Protein AF-A0A6C0IUX0-F1 (afdb_monomer_lite)

Secondary structure (DSSP, 8-state):
---SS-HHHHHHHHHHHHHHHTT--HHHHHHHHHHHHHHHTSHHHHHHHHHH-TT-TT--SSPPPHHHHHHHHHHHHHHHHHHHHHHHHHHHTTSS--SSPPP-

Structure (mmCIF, N/CA/C/O backbone):
data_AF-A0A6C0IUX0-F1
#
_entry.id   AF-A0A6C0IUX0-F1
#
loop_
_atom_site.group_PDB
_atom_site.id
_atom_site.type_symbol
_atom_site.label_atom_id
_atom_site.label_alt_id
_atom_site.label_comp_id
_atom_site.label_asym_id
_atom_site.label_entity_id
_atom_site.label_seq_id
_atom_site.pdbx_PDB_ins_code
_atom_site.Cartn_x
_atom_site.Cartn_y
_atom_site.Cartn_z
_atom_site.occupancy
_atom_site.B_iso_or_equiv
_atom_site.auth_seq_id
_atom_site.auth_comp_id
_atom_site.auth_asym_id
_atom_site.auth_atom_id
_atom_site.pdbx_PDB_model_num
ATOM 1 N N . MET A 1 1 ? 2.575 -8.463 -18.865 1.00 61.53 1 MET A N 1
ATOM 2 C CA . MET A 1 1 ? 1.154 -8.751 -18.578 1.00 61.53 1 MET A CA 1
ATOM 3 C C . MET A 1 1 ? 0.677 -7.660 -17.637 1.00 61.53 1 MET A C 1
ATOM 5 O O . MET A 1 1 ? 1.382 -7.392 -16.679 1.00 61.53 1 MET A O 1
ATOM 9 N N . SER A 1 2 ? -0.411 -6.961 -17.953 1.00 71.94 2 SER A N 1
ATOM 10 C CA . SER A 1 2 ? -0.892 -5.822 -17.155 1.00 71.94 2 SER A CA 1
ATOM 11 C C . SER A 1 2 ? -2.063 -6.287 -16.300 1.00 71.94 2 SER A C 1
ATOM 13 O O . SER A 1 2 ? -3.207 -6.241 -16.745 1.00 71.94 2 SER A O 1
ATOM 15 N N . VAL A 1 3 ? -1.760 -6.827 -15.121 1.00 91.12 3 VAL A N 1
ATOM 16 C CA . VAL A 1 3 ? -2.773 -7.316 -14.177 1.00 91.12 3 VAL A CA 1
ATOM 17 C C . VAL A 1 3 ? -3.072 -6.215 -13.169 1.00 91.12 3 VAL A C 1
ATOM 19 O O . VAL A 1 3 ? -2.190 -5.439 -12.819 1.00 91.12 3 VAL A O 1
ATOM 22 N N . PHE A 1 4 ? -4.325 -6.127 -12.734 1.00 94.38 4 PHE A N 1
ATOM 23 C CA . PHE A 1 4 ? -4.725 -5.186 -11.692 1.00 94.38 4 PHE A CA 1
ATOM 24 C C . PHE A 1 4 ? -4.158 -5.579 -10.319 1.00 94.38 4 PHE A C 1
ATOM 26 O O . PHE A 1 4 ? -3.711 -4.708 -9.592 1.00 94.38 4 PHE A O 1
ATOM 33 N N . LEU A 1 5 ? -4.136 -6.877 -9.992 1.00 96.06 5 LEU A N 1
ATOM 34 C CA . LEU A 1 5 ? -3.588 -7.407 -8.741 1.00 96.06 5 LEU A CA 1
ATOM 35 C C . LEU A 1 5 ? -2.567 -8.503 -9.017 1.00 96.06 5 LEU A C 1
ATOM 37 O O . LEU A 1 5 ? -2.816 -9.390 -9.839 1.00 96.06 5 LEU A O 1
ATOM 41 N N . ASP A 1 6 ? -1.470 -8.483 -8.275 1.00 93.94 6 ASP A N 1
ATOM 42 C CA . ASP A 1 6 ? -0.466 -9.540 -8.280 1.00 93.94 6 ASP A CA 1
ATOM 43 C C . ASP A 1 6 ? 0.109 -9.792 -6.871 1.00 93.94 6 ASP A C 1
ATOM 45 O O . ASP A 1 6 ? -0.472 -9.408 -5.853 1.00 93.94 6 ASP A O 1
ATOM 49 N N . GLN A 1 7 ? 1.237 -10.501 -6.794 1.00 94.31 7 GLN A N 1
ATOM 50 C CA . GLN A 1 7 ? 1.908 -10.796 -5.527 1.00 94.31 7 GLN A CA 1
ATOM 51 C C . GLN A 1 7 ? 2.389 -9.536 -4.7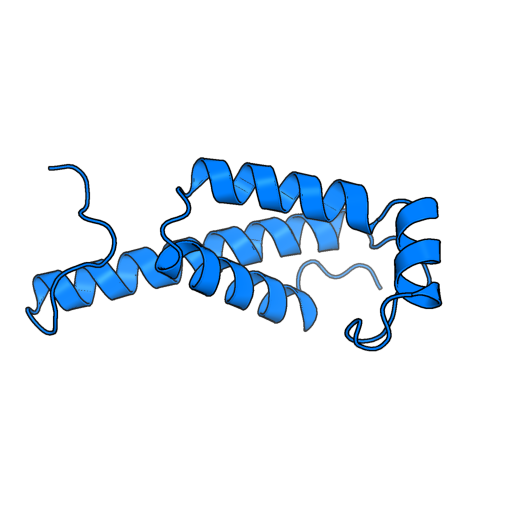83 1.00 94.31 7 GLN A C 1
ATOM 53 O O . GLN A 1 7 ? 2.453 -9.551 -3.553 1.00 94.31 7 GLN A O 1
ATOM 58 N N . TYR A 1 8 ? 2.712 -8.452 -5.495 1.00 94.12 8 TYR A N 1
ATOM 59 C CA . TYR A 1 8 ? 3.142 -7.190 -4.897 1.00 94.12 8 TYR A CA 1
ATOM 60 C C . TYR A 1 8 ? 1.955 -6.391 -4.382 1.00 94.12 8 TYR A C 1
ATOM 62 O O . TYR A 1 8 ? 2.063 -5.774 -3.326 1.00 94.12 8 TYR A O 1
ATOM 70 N N . SER A 1 9 ? 0.777 -6.528 -4.986 1.00 96.75 9 SER A N 1
ATOM 71 C CA . SER A 1 9 ? -0.451 -5.974 -4.409 1.00 96.75 9 SER A CA 1
ATOM 72 C C . SER A 1 9 ? -0.718 -6.503 -2.987 1.00 96.75 9 SER A C 1
ATOM 74 O O . SER A 1 9 ? -1.170 -5.757 -2.118 1.00 96.75 9 SER A O 1
ATOM 76 N N . TYR A 1 10 ? -0.343 -7.753 -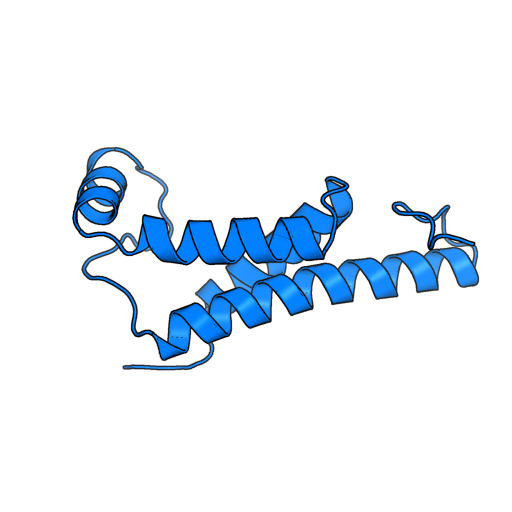2.680 1.00 97.56 10 TYR A N 1
ATOM 77 C CA . TYR A 1 10 ? -0.387 -8.279 -1.305 1.00 97.56 10 TYR A CA 1
ATOM 78 C C . TYR A 1 10 ? 0.671 -7.648 -0.378 1.00 97.56 10 TYR A C 1
ATOM 80 O O . TYR A 1 10 ? 0.417 -7.428 0.812 1.00 97.56 10 TYR A O 1
ATOM 88 N N . LEU A 1 11 ? 1.847 -7.302 -0.913 1.00 96.50 11 LEU A N 1
ATOM 89 C CA . LEU A 1 11 ? 2.848 -6.519 -0.186 1.00 96.50 11 LEU A CA 1
ATOM 90 C C . LEU A 1 11 ? 2.305 -5.118 0.137 1.00 96.50 11 LEU A C 1
ATOM 92 O O . LEU A 1 11 ? 2.406 -4.691 1.283 1.00 96.50 11 LEU A O 1
ATOM 96 N N . HIS A 1 12 ? 1.655 -4.450 -0.817 1.00 97.62 12 HIS A N 1
ATOM 97 C CA . HIS A 1 12 ? 1.014 -3.149 -0.606 1.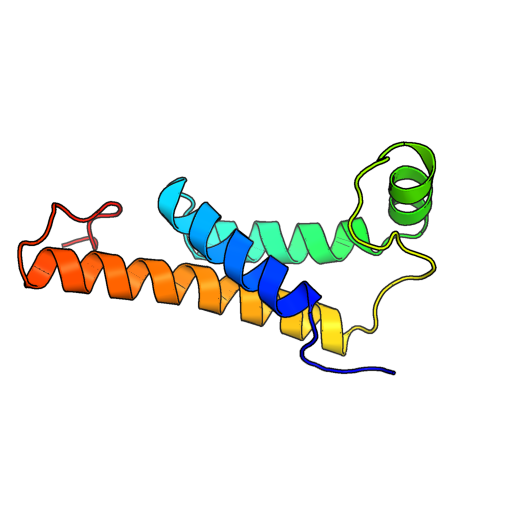00 97.62 12 HIS A CA 1
ATOM 98 C C . HIS A 1 12 ? -0.130 -3.207 0.405 1.00 97.62 12 HIS A C 1
ATOM 100 O O . HIS A 1 12 ? -0.234 -2.350 1.279 1.00 97.62 12 HIS A O 1
ATOM 106 N N . PHE A 1 13 ? -0.951 -4.254 0.357 1.00 98.69 13 PHE A N 1
ATOM 107 C CA . PHE A 1 13 ? -1.931 -4.513 1.409 1.00 98.69 13 PHE A CA 1
ATOM 108 C C . PHE A 1 13 ? -1.262 -4.600 2.788 1.00 98.69 13 PHE A C 1
ATOM 110 O O . PHE A 1 13 ? -1.688 -3.949 3.742 1.00 98.69 13 PHE A O 1
ATOM 117 N N . SER A 1 14 ? -0.162 -5.347 2.888 1.00 98.50 14 SER A N 1
ATOM 118 C CA . SER A 1 14 ? 0.576 -5.504 4.144 1.00 98.50 14 SER A CA 1
ATOM 119 C C . SER A 1 14 ? 1.173 -4.181 4.638 1.00 98.50 14 SER A C 1
ATOM 121 O O . SER A 1 14 ? 1.129 -3.906 5.837 1.00 98.50 14 SER A O 1
ATOM 123 N N . THR A 1 15 ? 1.685 -3.324 3.747 1.00 98.12 15 THR A N 1
ATOM 124 C CA . THR A 1 15 ? 2.183 -1.997 4.149 1.00 98.12 15 THR A CA 1
ATOM 125 C C . THR A 1 15 ? 1.060 -1.079 4.619 1.00 98.12 15 THR A C 1
ATOM 127 O O . THR A 1 15 ? 1.272 -0.330 5.568 1.00 98.12 15 THR A O 1
ATOM 130 N N . GLY A 1 16 ? -0.144 -1.193 4.051 1.00 98.62 16 GLY A N 1
ATOM 131 C CA . GLY A 1 16 ? -1.337 -0.505 4.550 1.00 98.62 16 GLY A CA 1
ATOM 132 C C . GLY A 1 16 ? -1.707 -0.904 5.980 1.00 98.62 16 GLY A C 1
ATOM 133 O O . GLY A 1 16 ? -1.983 -0.039 6.811 1.00 98.62 16 GLY A O 1
ATOM 134 N N . VAL A 1 17 ? -1.644 -2.203 6.296 1.00 98.75 17 VAL A N 1
ATOM 135 C CA . VAL A 1 17 ? -1.837 -2.705 7.670 1.00 98.75 17 VAL A CA 1
ATOM 136 C C . VAL A 1 17 ? -0.788 -2.115 8.616 1.00 98.75 17 VAL A C 1
ATOM 138 O O . VAL A 1 17 ? -1.127 -1.641 9.699 1.00 98.75 17 VAL A O 1
ATOM 141 N N . VAL A 1 18 ? 0.486 -2.109 8.213 1.00 98.50 18 VAL A N 1
ATOM 142 C CA . VAL A 1 18 ? 1.570 -1.525 9.021 1.00 98.50 18 VAL A CA 1
ATOM 143 C C . VAL A 1 18 ? 1.359 -0.025 9.229 1.00 98.50 18 VAL A C 1
ATOM 145 O O . VAL A 1 18 ? 1.510 0.451 10.351 1.00 98.50 18 VAL A O 1
ATOM 148 N N . ALA A 1 19 ? 0.971 0.712 8.187 1.00 98.12 19 ALA A N 1
ATOM 149 C CA . ALA A 1 19 ? 0.727 2.149 8.261 1.00 98.12 19 ALA A CA 1
ATOM 150 C C . ALA A 1 19 ? -0.349 2.504 9.297 1.00 98.12 19 ALA A C 1
ATOM 152 O O . ALA A 1 19 ? -0.157 3.449 10.063 1.00 98.12 19 ALA A O 1
ATOM 153 N N . TYR A 1 20 ? -1.426 1.711 9.374 1.00 98.19 20 TYR A N 1
ATOM 154 C CA . TYR A 1 20 ? -2.444 1.848 10.418 1.00 98.19 20 TYR A CA 1
ATOM 155 C C . TYR A 1 20 ? -1.838 1.741 11.822 1.00 98.19 20 TYR A C 1
ATOM 157 O O . TYR A 1 20 ? -1.995 2.649 12.631 1.00 98.19 20 TYR A O 1
ATOM 165 N N . PHE A 1 21 ? -1.090 0.667 12.099 1.00 97.25 21 PHE A N 1
ATOM 166 C CA . PHE A 1 21 ? -0.487 0.431 13.420 1.00 97.25 21 PHE A CA 1
ATOM 167 C C . PHE A 1 21 ? 0.717 1.329 13.737 1.00 97.25 21 PHE A C 1
ATOM 169 O O . PHE A 1 21 ? 1.202 1.352 14.869 1.00 97.25 21 PHE A O 1
ATOM 176 N N . TRP A 1 22 ? 1.219 2.066 12.751 1.00 96.69 22 TRP A N 1
ATOM 177 C CA . TRP A 1 22 ? 2.176 3.156 12.944 1.00 96.69 22 TRP A CA 1
ATOM 178 C C . TRP A 1 22 ? 1.491 4.511 13.173 1.00 96.69 22 TRP A C 1
ATOM 180 O O . TRP A 1 22 ? 2.177 5.527 13.274 1.00 96.69 22 TRP A O 1
ATOM 190 N N . GLY A 1 23 ? 0.158 4.540 13.277 1.00 95.50 23 GLY A N 1
ATOM 191 C CA . GLY A 1 23 ? -0.615 5.746 13.563 1.00 95.50 23 GLY A CA 1
ATOM 192 C C . GLY A 1 23 ? -0.688 6.729 12.394 1.00 95.50 23 GLY A C 1
ATOM 193 O O . GLY A 1 23 ? -0.939 7.915 12.608 1.00 95.50 23 GLY A O 1
ATOM 194 N N . ILE A 1 24 ? -0.442 6.276 11.162 1.00 96.50 24 ILE A N 1
ATOM 195 C CA . ILE A 1 24 ? -0.558 7.130 9.978 1.00 96.50 24 ILE A CA 1
ATOM 196 C C . ILE A 1 24 ? -2.042 7.266 9.628 1.00 96.50 24 ILE A C 1
ATOM 198 O O . ILE A 1 24 ? -2.726 6.266 9.406 1.00 96.50 24 ILE A O 1
ATOM 202 N N . ASP A 1 25 ? -2.528 8.507 9.550 1.00 96.12 25 ASP A N 1
ATOM 203 C CA . ASP A 1 25 ? -3.888 8.816 9.094 1.00 96.12 25 ASP A CA 1
ATOM 204 C C . ASP A 1 25 ? -4.164 8.237 7.696 1.00 96.12 25 ASP A C 1
ATOM 206 O O . ASP A 1 25 ? -3.279 8.208 6.838 1.00 96.12 25 ASP A O 1
ATOM 210 N N . PHE A 1 26 ? -5.408 7.822 7.447 1.00 96.81 26 PHE A N 1
ATOM 211 C CA . PHE A 1 26 ? -5.804 7.189 6.191 1.00 96.81 26 PHE A CA 1
ATOM 212 C C . PHE A 1 26 ? -5.525 8.068 4.967 1.00 96.81 26 PHE A C 1
ATOM 214 O O . PHE A 1 26 ? -4.931 7.600 3.996 1.00 96.81 26 PHE A O 1
ATOM 221 N N . TYR A 1 27 ? -5.912 9.344 4.987 1.00 96.69 27 TYR A N 1
ATOM 222 C CA . TYR A 1 27 ? -5.735 10.222 3.828 1.00 96.69 27 TYR A CA 1
ATOM 223 C C . TYR A 1 27 ? -4.261 10.544 3.600 1.00 96.69 27 TYR A C 1
ATOM 225 O O . TYR A 1 27 ? -3.801 10.566 2.455 1.00 96.69 27 TYR A O 1
ATOM 233 N N . ILE A 1 28 ? -3.509 10.737 4.686 1.00 97.44 28 ILE A N 1
ATOM 234 C CA . ILE A 1 28 ? -2.054 10.903 4.622 1.00 97.44 28 ILE A CA 1
ATOM 235 C C . ILE A 1 28 ? -1.402 9.648 4.026 1.00 97.44 28 ILE A C 1
ATOM 237 O O . ILE A 1 28 ? -0.558 9.774 3.138 1.00 97.44 28 ILE A O 1
ATOM 241 N N . TRP A 1 29 ? -1.820 8.451 4.445 1.00 98.06 29 TRP A N 1
ATOM 242 C CA . TRP A 1 29 ? -1.329 7.185 3.901 1.00 98.06 29 TRP A CA 1
ATOM 243 C C . TRP A 1 29 ? -1.589 7.072 2.396 1.00 98.06 29 TRP A C 1
ATOM 245 O O . TRP A 1 29 ? -0.657 6.791 1.647 1.00 98.06 29 TRP A O 1
ATOM 255 N N . ILE A 1 30 ? -2.805 7.373 1.930 1.00 98.38 30 ILE A N 1
ATOM 256 C CA . ILE A 1 30 ? -3.130 7.351 0.495 1.00 98.38 30 ILE A CA 1
ATOM 257 C C . ILE A 1 30 ? -2.245 8.320 -0.297 1.00 98.38 30 ILE A C 1
ATOM 259 O O . ILE A 1 30 ? -1.722 7.949 -1.348 1.00 98.38 30 ILE A O 1
ATOM 263 N N . ILE A 1 31 ? -2.032 9.544 0.199 1.00 98.44 31 ILE A N 1
ATOM 264 C CA . ILE A 1 31 ? -1.162 10.526 -0.468 1.00 98.44 31 ILE A CA 1
ATOM 265 C C . ILE A 1 31 ? 0.278 10.010 -0.536 1.00 98.44 31 ILE A C 1
ATOM 267 O O . ILE A 1 31 ? 0.890 10.039 -1.605 1.00 98.44 31 ILE A O 1
ATOM 271 N N . ILE A 1 32 ? 0.814 9.517 0.583 1.00 98.31 32 ILE A N 1
ATOM 272 C CA . ILE A 1 32 ? 2.164 8.941 0.647 1.00 98.31 32 ILE A CA 1
ATOM 273 C C . ILE A 1 32 ? 2.290 7.776 -0.333 1.00 98.31 32 ILE A C 1
ATOM 275 O O . ILE A 1 32 ? 3.286 7.688 -1.049 1.00 98.31 32 ILE A O 1
ATOM 279 N N . HIS A 1 33 ? 1.289 6.903 -0.393 1.00 98.19 33 HIS A N 1
ATOM 280 C CA . HIS A 1 33 ? 1.342 5.697 -1.206 1.00 98.19 33 HIS A CA 1
ATOM 281 C C . HIS A 1 33 ? 1.238 6.004 -2.705 1.00 98.19 33 HIS A C 1
ATOM 283 O O . HIS A 1 33 ? 2.005 5.459 -3.494 1.00 98.19 33 HIS A O 1
ATOM 289 N N . ILE A 1 34 ? 0.402 6.969 -3.100 1.00 98.31 34 ILE A N 1
ATOM 290 C CA . ILE A 1 34 ? 0.383 7.489 -4.477 1.00 98.31 34 ILE A CA 1
ATOM 291 C C . ILE A 1 34 ? 1.742 8.099 -4.842 1.00 98.31 34 ILE A C 1
ATOM 293 O O . ILE A 1 34 ? 2.266 7.838 -5.924 1.00 98.31 34 ILE A O 1
ATOM 297 N N . LEU A 1 35 ? 2.332 8.908 -3.956 1.00 98.25 35 LEU A N 1
ATOM 298 C CA . LEU A 1 35 ? 3.650 9.499 -4.202 1.00 98.25 35 LEU A CA 1
ATOM 299 C C . LEU A 1 35 ? 4.731 8.423 -4.322 1.00 98.25 35 LEU A C 1
ATOM 301 O O . LEU A 1 35 ? 5.555 8.504 -5.231 1.00 98.25 35 LEU A O 1
ATOM 305 N N . TYR A 1 36 ? 4.703 7.406 -3.460 1.00 96.00 36 TYR A N 1
ATOM 306 C CA . TYR A 1 36 ? 5.586 6.245 -3.550 1.00 96.00 36 TYR A CA 1
ATOM 307 C C . TYR A 1 36 ? 5.488 5.597 -4.933 1.00 96.00 36 TYR A C 1
ATOM 309 O O . TYR A 1 36 ? 6.502 5.516 -5.624 1.00 96.00 36 TYR A O 1
ATOM 317 N N . GLU A 1 37 ? 4.277 5.259 -5.383 1.00 96.50 37 GLU A N 1
ATOM 318 C CA . GLU A 1 37 ? 4.052 4.654 -6.698 1.00 96.50 37 GLU A CA 1
ATOM 319 C C . GLU A 1 37 ? 4.578 5.537 -7.828 1.00 96.50 37 GLU A C 1
ATOM 321 O O . GLU A 1 37 ? 5.174 5.044 -8.790 1.00 96.50 37 GLU A O 1
ATOM 326 N N . LEU A 1 38 ? 4.368 6.856 -7.740 1.00 95.88 38 LEU A N 1
ATOM 327 C CA . LEU A 1 38 ? 4.879 7.838 -8.698 1.00 95.88 38 LEU A CA 1
ATOM 328 C C . LEU A 1 38 ? 6.404 7.833 -8.774 1.00 95.88 38 LEU A C 1
ATOM 330 O O . LEU A 1 38 ? 6.945 7.729 -9.877 1.00 95.88 38 LEU A O 1
ATOM 334 N N . PHE A 1 39 ? 7.080 7.919 -7.630 1.00 96.25 39 PHE A N 1
ATOM 335 C CA . PHE A 1 39 ? 8.535 7.998 -7.570 1.00 96.25 39 PHE A CA 1
ATOM 336 C C . PHE A 1 39 ? 9.211 6.681 -7.924 1.00 96.25 39 PHE A C 1
ATOM 338 O O . PHE A 1 39 ? 10.175 6.691 -8.686 1.00 96.25 39 PHE A O 1
ATOM 345 N N . GLU A 1 40 ? 8.723 5.562 -7.407 1.00 94.56 40 GLU A N 1
ATOM 346 C CA . GLU A 1 40 ? 9.321 4.236 -7.578 1.00 94.56 40 GLU A CA 1
ATOM 347 C C . GLU A 1 40 ? 9.356 3.802 -9.057 1.00 94.56 40 GLU A C 1
ATOM 349 O O . GLU A 1 40 ? 10.287 3.134 -9.507 1.00 94.56 40 GLU A O 1
ATOM 354 N N . ASN A 1 41 ? 8.409 4.299 -9.854 1.00 95.06 41 ASN A N 1
ATOM 355 C CA . ASN A 1 41 ? 8.294 4.029 -11.286 1.00 95.06 41 ASN A CA 1
ATOM 356 C C . ASN A 1 41 ? 9.004 5.047 -12.203 1.00 95.06 41 ASN A C 1
ATOM 358 O O . ASN A 1 41 ? 8.888 4.959 -13.429 1.00 95.06 41 ASN A O 1
ATOM 362 N N . LEU A 1 42 ? 9.753 6.013 -11.659 1.00 96.00 42 LEU A N 1
ATOM 363 C CA . LEU A 1 42 ? 10.638 6.864 -12.462 1.00 96.00 42 LEU A CA 1
ATOM 364 C C . LEU A 1 42 ? 11.881 6.080 -12.898 1.00 96.00 42 LEU A C 1
ATOM 366 O O . LEU A 1 42 ? 12.497 5.392 -12.090 1.00 96.00 42 LEU A O 1
ATOM 370 N N . TYR A 1 43 ? 12.342 6.271 -14.139 1.00 94.62 43 TYR A N 1
ATOM 371 C CA . TYR A 1 43 ? 13.569 5.626 -14.635 1.00 94.62 43 TYR A CA 1
ATOM 372 C C . TYR A 1 43 ? 14.799 5.892 -13.752 1.00 94.62 43 TYR A C 1
ATOM 374 O O . TYR A 1 43 ? 15.612 4.994 -13.538 1.00 94.62 43 TYR A O 1
ATOM 382 N N . ALA A 1 44 ? 14.922 7.108 -13.208 1.00 94.56 44 ALA A N 1
ATOM 383 C CA . ALA A 1 44 ? 15.994 7.452 -12.277 1.00 94.56 44 ALA A CA 1
ATOM 384 C C . ALA A 1 44 ? 15.909 6.629 -10.979 1.00 94.56 44 ALA A C 1
ATOM 386 O O . ALA A 1 44 ? 16.917 6.085 -10.532 1.00 94.56 44 ALA A O 1
ATOM 387 N N . SER A 1 45 ? 14.709 6.477 -10.413 1.00 94.06 45 SER A N 1
ATOM 388 C CA . SER A 1 45 ? 14.477 5.669 -9.212 1.00 94.06 45 SER A CA 1
ATOM 389 C C . SER A 1 45 ? 14.730 4.193 -9.468 1.00 94.06 45 SER A C 1
ATOM 391 O O . SER A 1 45 ? 15.402 3.559 -8.669 1.00 94.06 45 SER A O 1
ATOM 393 N N . ILE A 1 46 ? 14.288 3.656 -10.606 1.00 93.88 46 ILE A N 1
ATOM 394 C CA . ILE A 1 46 ? 14.561 2.270 -11.011 1.00 93.88 46 ILE A CA 1
ATOM 395 C C . ILE A 1 46 ? 16.071 2.011 -11.084 1.00 93.88 46 ILE A C 1
ATOM 397 O O . ILE A 1 46 ? 16.560 0.994 -10.589 1.00 93.88 46 ILE A O 1
ATOM 401 N N . HIS A 1 47 ? 16.832 2.948 -11.660 1.00 92.56 47 HIS A N 1
ATOM 402 C CA . HIS A 1 47 ? 18.288 2.848 -11.694 1.00 92.56 47 HIS A CA 1
ATOM 403 C C . HIS A 1 47 ? 18.888 2.838 -10.281 1.00 92.56 47 HIS A C 1
ATOM 405 O O . HIS A 1 47 ? 19.742 2.004 -9.988 1.00 92.56 47 HIS A O 1
ATOM 411 N N . ILE A 1 48 ? 18.415 3.723 -9.398 1.00 92.94 48 ILE A N 1
ATOM 412 C CA . ILE A 1 48 ? 18.850 3.783 -7.996 1.00 92.94 48 ILE A CA 1
ATOM 413 C C . ILE A 1 48 ? 18.509 2.481 -7.258 1.00 92.94 48 ILE A C 1
ATOM 415 O O . ILE A 1 48 ? 19.386 1.912 -6.610 1.00 92.94 48 ILE A O 1
ATOM 419 N N . ILE A 1 49 ? 17.276 1.989 -7.389 1.00 91.81 49 ILE A N 1
ATOM 420 C CA . ILE A 1 49 ? 16.779 0.758 -6.765 1.00 91.81 49 ILE A CA 1
ATOM 421 C C . ILE A 1 49 ? 17.678 -0.415 -7.150 1.00 91.81 49 ILE A C 1
ATOM 423 O O . ILE A 1 49 ? 18.284 -1.033 -6.278 1.00 91.81 49 ILE A O 1
ATOM 427 N N . ASN A 1 50 ? 17.847 -0.666 -8.449 1.00 90.50 50 ASN A N 1
ATOM 428 C CA . ASN A 1 50 ? 18.644 -1.798 -8.923 1.00 90.50 50 ASN A CA 1
ATOM 429 C C . ASN A 1 50 ? 20.135 -1.667 -8.588 1.00 90.50 50 ASN A C 1
ATOM 431 O O . ASN A 1 50 ? 20.838 -2.675 -8.515 1.00 90.50 50 ASN A O 1
ATOM 435 N N . ARG A 1 51 ? 20.648 -0.439 -8.433 1.00 91.94 51 ARG A N 1
ATOM 436 C CA . ARG A 1 51 ? 22.070 -0.198 -8.168 1.00 91.94 51 ARG A CA 1
ATOM 437 C C . ARG A 1 51 ? 22.425 -0.262 -6.686 1.00 91.94 51 ARG A C 1
ATOM 439 O O . ARG A 1 51 ? 23.511 -0.740 -6.364 1.00 91.94 51 ARG A O 1
ATOM 446 N N . TYR A 1 52 ? 21.561 0.253 -5.816 1.00 93.12 52 TYR A N 1
ATOM 447 C CA . TYR A 1 52 ? 21.889 0.508 -4.412 1.00 93.12 52 TYR A CA 1
ATOM 448 C C . TYR A 1 52 ? 21.024 -0.271 -3.421 1.00 93.12 52 TYR A C 1
ATOM 450 O O . TYR A 1 52 ? 21.454 -0.456 -2.283 1.00 93.12 52 TYR A O 1
ATOM 458 N N . ILE A 1 53 ? 19.837 -0.747 -3.813 1.00 90.25 53 ILE A N 1
ATOM 459 C CA . ILE A 1 53 ? 18.924 -1.441 -2.899 1.00 90.25 53 ILE A CA 1
ATOM 460 C C . ILE A 1 53 ? 18.984 -2.948 -3.152 1.00 90.25 53 ILE A C 1
ATOM 462 O O . ILE A 1 53 ? 18.250 -3.510 -3.959 1.00 90.25 53 ILE A O 1
ATOM 466 N N . THR A 1 54 ? 19.866 -3.622 -2.414 1.00 84.56 54 THR A N 1
ATOM 467 C CA . THR A 1 54 ? 20.171 -5.055 -2.580 1.00 84.56 54 THR A CA 1
ATOM 468 C C . THR A 1 54 ? 19.012 -5.998 -2.263 1.00 84.56 54 THR A C 1
ATOM 470 O O . THR A 1 54 ? 19.003 -7.123 -2.748 1.00 84.56 54 THR A O 1
ATOM 473 N N . TYR A 1 55 ? 18.048 -5.564 -1.451 1.00 86.56 55 TYR A N 1
ATOM 474 C CA . TYR A 1 55 ? 16.922 -6.389 -0.999 1.00 86.56 55 TYR A CA 1
ATOM 475 C C . TYR A 1 55 ? 15.591 -5.970 -1.628 1.00 86.56 55 TYR A C 1
ATOM 477 O O . TYR A 1 55 ? 14.534 -6.270 -1.076 1.00 86.56 55 TYR A O 1
ATOM 485 N N . TRP A 1 56 ? 15.626 -5.264 -2.766 1.00 86.75 56 TRP A N 1
ATOM 486 C CA . TRP A 1 56 ? 14.393 -4.921 -3.468 1.00 86.75 56 TRP A CA 1
ATOM 487 C C . TRP A 1 56 ? 13.693 -6.199 -3.947 1.00 86.75 56 TRP A C 1
ATOM 489 O O . TRP A 1 56 ? 14.305 -6.989 -4.676 1.00 86.75 56 TRP A O 1
ATOM 499 N N . PRO A 1 57 ? 12.434 -6.441 -3.557 1.00 82.44 57 PRO A N 1
ATOM 500 C CA . PRO A 1 57 ? 11.776 -7.708 -3.830 1.00 82.44 57 PRO A CA 1
ATOM 501 C C . PRO A 1 57 ? 11.540 -7.884 -5.339 1.00 82.44 57 PRO A C 1
ATOM 503 O O . PRO A 1 57 ? 10.680 -7.246 -5.933 1.00 82.44 57 PRO A O 1
ATOM 506 N N . GLY A 1 58 ? 12.318 -8.769 -5.968 1.00 76.38 58 GLY A N 1
ATOM 507 C CA . GLY A 1 58 ? 12.245 -9.095 -7.401 1.00 76.38 58 GLY A CA 1
ATOM 508 C C . GLY A 1 58 ? 12.933 -8.112 -8.358 1.00 76.38 58 GLY A C 1
ATOM 509 O O . GLY A 1 58 ? 12.941 -8.367 -9.561 1.00 76.38 58 GLY A O 1
ATOM 510 N N . GLY A 1 59 ? 13.567 -7.047 -7.849 1.00 82.31 59 GLY A N 1
ATOM 511 C CA . GLY A 1 59 ? 14.170 -5.993 -8.681 1.00 82.31 59 GLY A CA 1
ATOM 512 C C . GLY A 1 59 ? 13.146 -5.257 -9.558 1.00 82.31 59 GLY A C 1
ATOM 513 O O . GLY A 1 59 ? 11.948 -5.516 -9.474 1.00 82.31 59 GLY A O 1
ATOM 514 N N . LYS A 1 60 ? 13.598 -4.316 -10.400 1.00 85.19 60 LYS A N 1
ATOM 515 C CA . LYS A 1 60 ? 12.688 -3.553 -11.274 1.00 85.19 60 LYS A CA 1
ATOM 516 C C . LYS A 1 60 ? 13.288 -3.322 -12.657 1.00 85.19 60 LYS A C 1
ATOM 518 O O . LYS A 1 60 ? 14.178 -2.499 -12.819 1.00 85.19 60 LYS A O 1
ATOM 523 N N . SER A 1 61 ? 12.855 -4.059 -13.676 1.00 86.31 61 SER A N 1
ATOM 524 C CA . SER A 1 61 ? 13.434 -3.942 -15.028 1.00 86.31 61 SER A CA 1
ATOM 525 C C . SER A 1 61 ? 12.867 -2.766 -15.829 1.00 86.31 61 SER A C 1
ATOM 527 O O . SER A 1 61 ? 13.588 -2.150 -16.614 1.00 86.31 61 SER A O 1
ATOM 529 N N . CYS A 1 62 ? 11.595 -2.430 -15.619 1.00 89.19 62 CYS A N 1
ATOM 530 C CA . CYS A 1 62 ? 10.908 -1.307 -16.245 1.00 89.19 62 CYS A CA 1
ATOM 531 C C . CYS A 1 62 ? 9.818 -0.751 -15.313 1.00 89.19 62 CYS A C 1
ATOM 533 O O . CYS A 1 62 ? 9.491 -1.400 -14.320 1.00 89.19 62 CYS A O 1
ATOM 535 N N . PRO A 1 63 ? 9.257 0.435 -15.610 1.00 92.50 63 PRO A N 1
ATOM 536 C CA . PRO A 1 63 ? 8.093 0.937 -14.892 1.00 92.50 63 PRO A CA 1
ATOM 537 C C . PRO A 1 63 ? 6.902 -0.013 -15.017 1.00 92.50 63 PRO A C 1
ATOM 539 O O . PRO A 1 63 ? 6.672 -0.599 -16.082 1.00 92.50 63 PRO A O 1
ATOM 542 N N . ASP A 1 64 ? 6.121 -0.103 -13.952 1.00 92.25 64 ASP A N 1
ATOM 543 C CA . ASP A 1 64 ? 4.927 -0.924 -13.906 1.00 92.25 64 ASP A CA 1
ATOM 544 C C . ASP A 1 64 ? 3.797 -0.315 -14.742 1.00 92.25 64 ASP A C 1
ATOM 546 O O . ASP A 1 64 ? 3.679 0.916 -14.880 1.00 92.25 64 ASP A O 1
ATOM 550 N N . PRO A 1 65 ? 2.917 -1.162 -15.302 1.00 94.00 65 PRO A N 1
ATOM 551 C CA . PRO A 1 65 ? 1.708 -0.700 -15.961 1.00 94.00 65 PRO A CA 1
ATOM 552 C C . PRO A 1 65 ? 0.852 0.152 -15.019 1.00 94.00 65 PRO A C 1
ATOM 554 O O . PRO A 1 65 ? 0.634 -0.211 -13.868 1.00 94.00 65 PRO A O 1
ATOM 557 N N . ILE A 1 66 ? 0.263 1.234 -15.536 1.00 95.06 66 ILE A N 1
ATOM 558 C CA . ILE A 1 66 ? -0.604 2.140 -14.754 1.00 95.06 66 ILE A CA 1
ATOM 559 C C . ILE A 1 66 ? -1.711 1.376 -14.009 1.00 95.06 66 ILE A C 1
ATOM 561 O O . ILE A 1 66 ? -2.015 1.700 -12.869 1.00 95.06 66 ILE A O 1
ATOM 565 N N . ILE A 1 67 ? -2.291 0.343 -14.632 1.00 96.50 67 ILE A N 1
ATOM 566 C CA . ILE A 1 67 ? -3.358 -0.459 -14.018 1.00 96.50 67 ILE A CA 1
ATOM 567 C C . ILE A 1 67 ? -2.904 -1.197 -12.751 1.00 96.50 67 ILE A C 1
ATOM 569 O O . ILE A 1 67 ? -3.692 -1.312 -11.820 1.00 96.50 67 ILE A O 1
ATOM 573 N N . ASN A 1 68 ? -1.654 -1.662 -12.709 1.00 96.06 68 ASN A N 1
ATOM 574 C CA . ASN A 1 68 ? -1.093 -2.358 -11.555 1.00 96.06 68 ASN A CA 1
ATOM 575 C C . ASN A 1 68 ? -0.839 -1.366 -10.418 1.00 96.06 68 ASN A C 1
ATOM 577 O O . ASN A 1 68 ? -1.371 -1.550 -9.337 1.00 96.06 68 ASN A O 1
ATOM 581 N N . ARG A 1 69 ? -0.229 -0.219 -10.729 1.00 95.88 69 ARG A N 1
ATOM 582 C CA . ARG A 1 69 ? 0.019 0.874 -9.771 1.00 95.88 69 ARG A CA 1
ATOM 583 C C . ARG A 1 69 ? -1.264 1.384 -9.108 1.00 95.88 69 ARG A C 1
ATOM 585 O O . ARG A 1 69 ? -1.298 1.668 -7.916 1.00 95.88 69 ARG A O 1
ATOM 592 N N . VAL A 1 70 ? -2.359 1.485 -9.872 1.00 97.44 70 VAL A N 1
ATOM 593 C CA . VAL A 1 70 ? -3.685 1.801 -9.307 1.00 97.44 70 VAL A CA 1
ATOM 594 C C . VAL A 1 70 ? -4.161 0.682 -8.377 1.00 97.44 70 VAL A C 1
ATOM 596 O O . VAL A 1 70 ? -4.665 0.969 -7.293 1.00 97.44 70 VAL A O 1
ATOM 599 N N . GLY A 1 71 ? -4.002 -0.579 -8.781 1.00 97.75 71 GLY A N 1
ATOM 600 C CA . GLY A 1 71 ? -4.325 -1.736 -7.947 1.00 97.75 71 GLY A CA 1
ATOM 601 C C . GLY A 1 71 ? -3.498 -1.815 -6.665 1.00 97.75 71 GLY A C 1
ATOM 602 O O . GLY A 1 71 ? -4.035 -2.189 -5.623 1.00 97.75 71 GLY A O 1
ATOM 603 N N . ASP A 1 72 ? -2.247 -1.374 -6.701 1.00 97.50 72 ASP A N 1
ATOM 604 C CA . ASP A 1 72 ? -1.360 -1.329 -5.546 1.00 97.50 72 ASP A CA 1
ATOM 605 C C . ASP A 1 72 ? -1.804 -0.265 -4.546 1.00 97.50 72 ASP A C 1
ATOM 607 O O . ASP A 1 72 ? -1.989 -0.593 -3.374 1.00 97.50 72 ASP A O 1
ATOM 611 N N . VAL A 1 73 ? -2.126 0.957 -4.995 1.00 98.31 73 VAL A N 1
ATOM 612 C CA . VAL A 1 73 ? -2.736 1.992 -4.129 1.00 98.31 73 VAL A CA 1
ATOM 613 C C . VAL A 1 73 ? -4.048 1.500 -3.516 1.00 98.31 73 VAL A C 1
ATOM 615 O O . VAL A 1 73 ? -4.275 1.665 -2.316 1.00 98.31 73 VAL A O 1
ATOM 618 N N . VAL A 1 74 ? -4.913 0.859 -4.311 1.00 98.56 74 VAL A N 1
ATOM 619 C CA . VAL A 1 74 ? -6.169 0.277 -3.806 1.00 98.56 74 VAL A CA 1
ATOM 620 C C . VAL A 1 74 ? -5.885 -0.806 -2.766 1.00 98.56 74 VAL A C 1
ATOM 622 O O . VAL A 1 74 ? -6.532 -0.835 -1.721 1.00 98.56 74 VAL A O 1
ATOM 625 N N . SER A 1 75 ? -4.897 -1.665 -3.001 1.00 98.56 75 SER A N 1
ATOM 626 C CA . SER A 1 75 ? -4.522 -2.722 -2.062 1.00 98.56 75 SER A CA 1
ATOM 627 C C . SER A 1 75 ? -3.977 -2.149 -0.756 1.00 98.56 75 SER A C 1
ATOM 629 O O . SER A 1 75 ? -4.387 -2.599 0.312 1.00 98.56 75 SER A O 1
ATOM 631 N N . GLY A 1 76 ? -3.145 -1.105 -0.814 1.00 98.62 76 GLY A N 1
ATOM 632 C CA . GLY A 1 76 ? -2.670 -0.383 0.370 1.00 98.62 76 GLY A CA 1
ATOM 633 C C . GLY A 1 76 ? -3.784 0.314 1.147 1.00 98.62 76 GLY A C 1
ATOM 634 O O . GLY A 1 76 ? -3.780 0.290 2.380 1.00 98.62 76 GLY A O 1
ATOM 635 N N . ALA A 1 77 ? -4.781 0.870 0.456 1.00 98.69 77 ALA A N 1
ATOM 636 C CA . ALA A 1 77 ? -5.981 1.417 1.087 1.00 98.69 77 ALA A CA 1
ATOM 637 C C . ALA A 1 77 ? -6.778 0.330 1.824 1.00 98.69 77 ALA A C 1
ATOM 639 O O . ALA A 1 77 ? -7.162 0.506 2.982 1.00 98.69 77 ALA A O 1
ATOM 640 N N . LEU A 1 78 ? -6.999 -0.811 1.164 1.00 98.69 78 LEU A N 1
ATOM 641 C CA . LEU A 1 78 ? -7.712 -1.954 1.736 1.00 98.69 78 LEU A CA 1
ATOM 642 C C . LEU A 1 78 ? -6.967 -2.554 2.930 1.00 98.69 78 LEU A C 1
ATOM 644 O O . LEU A 1 78 ? -7.610 -2.942 3.902 1.00 98.69 78 LEU A O 1
ATOM 648 N N . GLY A 1 79 ? -5.635 -2.579 2.891 1.00 98.75 79 GLY A N 1
ATOM 649 C CA . GLY A 1 79 ? -4.794 -2.973 4.018 1.00 98.75 79 GLY A CA 1
ATOM 650 C C . GLY A 1 79 ? -5.056 -2.119 5.252 1.00 98.75 79 GLY A C 1
ATOM 651 O O . GLY A 1 79 ? -5.407 -2.648 6.308 1.00 98.75 79 GLY A O 1
ATOM 652 N N . TRP A 1 80 ? -4.983 -0.796 5.093 1.00 98.62 80 TRP A N 1
ATOM 653 C CA . TRP A 1 80 ? -5.250 0.152 6.176 1.00 98.62 80 TRP A CA 1
ATOM 654 C C . TRP A 1 80 ? -6.673 -0.003 6.729 1.00 98.62 80 TRP A C 1
ATOM 656 O O . TRP A 1 80 ? -6.862 -0.145 7.936 1.00 98.62 80 TRP A O 1
ATOM 666 N N . LEU A 1 81 ? -7.680 -0.057 5.846 1.00 98.44 81 LEU A N 1
ATOM 667 C CA . LEU A 1 81 ? -9.085 -0.211 6.245 1.00 98.44 81 LEU A CA 1
ATOM 668 C C . LEU A 1 81 ? -9.335 -1.540 6.962 1.00 98.44 81 LEU A C 1
ATOM 670 O O . LEU A 1 81 ? -10.071 -1.575 7.946 1.00 98.44 81 LEU A O 1
ATOM 674 N N . SER A 1 82 ? -8.718 -2.629 6.500 1.00 98.56 82 SER A N 1
ATOM 675 C CA . SER A 1 82 ? -8.852 -3.936 7.146 1.00 98.56 82 SER A CA 1
ATOM 676 C C . SER A 1 82 ? -8.332 -3.912 8.585 1.00 98.56 82 SER A C 1
ATOM 678 O O . SER A 1 82 ? -9.004 -4.424 9.481 1.00 98.56 82 SER A O 1
ATOM 680 N N . ALA A 1 83 ? -7.189 -3.256 8.817 1.00 98.06 83 ALA A N 1
ATOM 681 C CA . ALA A 1 83 ? -6.602 -3.101 10.140 1.00 98.06 83 ALA A CA 1
ATOM 682 C C . ALA A 1 83 ? -7.485 -2.225 11.037 1.00 98.06 83 ALA A C 1
ATOM 684 O O . ALA A 1 83 ? -7.812 -2.635 12.148 1.00 98.06 83 ALA A O 1
ATOM 685 N N . TYR A 1 84 ? -7.961 -1.090 10.515 1.00 97.31 84 TYR A N 1
ATOM 686 C CA . TYR A 1 84 ? -8.897 -0.206 11.208 1.00 97.31 84 TYR A CA 1
ATOM 687 C C . TYR A 1 84 ? -10.164 -0.937 11.664 1.00 97.31 84 TYR A C 1
ATOM 689 O O . TYR A 1 84 ? -10.528 -0.880 12.840 1.00 97.31 84 TYR A O 1
ATOM 697 N N . TYR A 1 85 ? -10.847 -1.652 10.767 1.00 96.81 85 TYR A N 1
ATOM 698 C CA . TYR A 1 85 ? -12.091 -2.333 11.128 1.00 96.81 85 TYR A CA 1
ATOM 699 C C . TYR A 1 85 ? -11.864 -3.481 12.111 1.00 96.81 85 TYR A C 1
ATOM 701 O O . TYR A 1 85 ? -12.674 -3.661 13.021 1.00 96.81 85 TYR A O 1
ATOM 709 N N . LEU A 1 86 ? -10.776 -4.242 11.959 1.00 97.06 86 LEU A N 1
ATOM 710 C CA . LEU A 1 86 ? -10.452 -5.330 12.880 1.00 97.06 86 LEU A CA 1
ATOM 711 C C . LEU A 1 86 ? -10.130 -4.806 14.287 1.00 97.06 86 LEU A C 1
ATOM 713 O O . LEU A 1 86 ? -10.605 -5.377 15.267 1.00 97.06 86 LEU A O 1
ATOM 717 N N . ASP A 1 87 ? -9.380 -3.709 14.376 1.00 96.25 87 ASP A N 1
ATOM 718 C CA . ASP A 1 87 ? -9.014 -3.064 15.637 1.00 96.25 87 ASP A CA 1
ATOM 719 C C . ASP A 1 87 ? -10.244 -2.500 16.371 1.00 96.25 87 ASP A C 1
ATOM 721 O O . ASP A 1 87 ? -10.456 -2.762 17.557 1.00 96.25 87 ASP A O 1
ATOM 725 N N . ASN A 1 88 ? -11.143 -1.832 15.642 1.00 94.44 88 ASN A N 1
ATOM 726 C CA . ASN A 1 88 ? -12.414 -1.358 16.198 1.00 94.44 88 ASN A CA 1
ATOM 727 C C . ASN A 1 88 ? -13.328 -2.510 16.642 1.00 94.44 88 ASN A C 1
ATOM 729 O O . ASN A 1 88 ? -13.975 -2.420 17.687 1.00 94.44 88 ASN A O 1
ATOM 733 N N . LEU A 1 89 ? -13.369 -3.610 15.884 1.00 96.06 89 LEU A N 1
ATOM 734 C CA . LEU A 1 89 ? -14.138 -4.798 16.252 1.00 96.06 89 LEU A CA 1
ATOM 735 C C . LEU A 1 89 ? -13.607 -5.423 17.550 1.00 96.06 89 LEU A C 1
ATOM 737 O O . LEU A 1 89 ? -14.391 -5.767 18.438 1.00 96.06 89 LEU A O 1
ATOM 741 N N . GLY A 1 90 ? -12.283 -5.525 17.690 1.00 95.62 90 GLY A N 1
ATOM 742 C CA . GLY A 1 90 ? -11.648 -5.986 18.923 1.00 95.62 90 GLY A CA 1
ATOM 743 C C . GLY A 1 90 ? -11.930 -5.067 20.111 1.00 95.62 90 GLY A C 1
ATOM 744 O O . GLY A 1 90 ? -12.217 -5.559 21.205 1.00 95.62 90 GLY A O 1
ATOM 745 N N . GLY A 1 91 ? -11.952 -3.750 19.887 1.00 94.50 91 GLY A N 1
ATOM 746 C CA . GLY A 1 91 ? -12.389 -2.764 20.877 1.00 94.50 91 GLY A CA 1
ATOM 747 C C . GLY A 1 91 ? -13.840 -2.952 21.322 1.00 94.50 91 GLY A C 1
ATOM 748 O O . GLY A 1 91 ? -14.120 -3.007 22.521 1.00 94.50 91 GLY A O 1
ATOM 749 N N . TYR A 1 92 ? -14.760 -3.132 20.370 1.00 94.31 92 TYR A N 1
ATOM 750 C CA . TYR A 1 92 ? -16.181 -3.374 20.643 1.00 94.31 92 TYR A CA 1
ATOM 751 C C . TYR A 1 92 ? -16.402 -4.626 21.507 1.00 94.31 92 TYR A C 1
ATOM 753 O O . TYR A 1 92 ? -17.153 -4.591 22.486 1.00 94.31 92 TYR A O 1
ATOM 761 N N . TYR A 1 93 ? -15.696 -5.718 21.199 1.00 97.19 93 TYR A N 1
ATOM 762 C CA . TYR A 1 93 ? -15.743 -6.958 21.981 1.00 97.19 93 TYR A CA 1
ATOM 763 C C . TYR A 1 93 ? -14.822 -6.968 23.209 1.00 97.19 93 TYR A C 1
ATOM 765 O O . TYR A 1 93 ? -14.759 -7.979 23.912 1.00 97.19 93 TYR A O 1
ATOM 773 N N . ARG A 1 94 ? -14.145 -5.851 23.511 1.00 95.06 94 ARG A N 1
ATOM 774 C CA . ARG A 1 94 ? -13.254 -5.677 24.671 1.00 95.06 94 ARG A CA 1
ATOM 775 C C . ARG A 1 94 ? -12.082 -6.663 24.712 1.00 95.06 94 ARG A C 1
ATOM 777 O O . ARG A 1 94 ? -11.660 -7.077 25.791 1.00 95.06 94 ARG A O 1
ATOM 784 N N . TRP A 1 95 ? -11.547 -7.040 23.555 1.00 95.81 95 TRP A N 1
ATOM 785 C CA . TRP A 1 95 ? -10.321 -7.839 23.474 1.00 95.81 95 TRP A CA 1
ATOM 786 C C . TRP A 1 95 ? -9.088 -7.019 23.867 1.00 95.81 95 TRP A C 1
ATOM 788 O O . TRP A 1 95 ? -8.153 -7.547 24.463 1.00 95.81 95 TRP A O 1
ATOM 798 N N . TYR A 1 96 ? -9.102 -5.727 23.542 1.00 92.38 96 TYR A N 1
ATOM 799 C CA . TYR A 1 96 ? -8.050 -4.748 23.810 1.00 92.38 96 TYR A CA 1
ATOM 800 C C . TYR A 1 96 ? -8.617 -3.325 23.662 1.00 92.38 96 TYR A C 1
ATOM 802 O O . TYR A 1 96 ? -9.787 -3.149 23.323 1.00 92.38 96 TYR A O 1
ATOM 810 N N . GLN A 1 97 ? -7.801 -2.307 23.947 1.00 91.00 97 GLN A N 1
ATOM 811 C CA . GLN A 1 97 ? -8.129 -0.909 23.645 1.00 91.00 97 GLN A CA 1
ATOM 812 C C . GLN A 1 97 ? -7.764 -0.600 22.184 1.00 91.00 97 GLN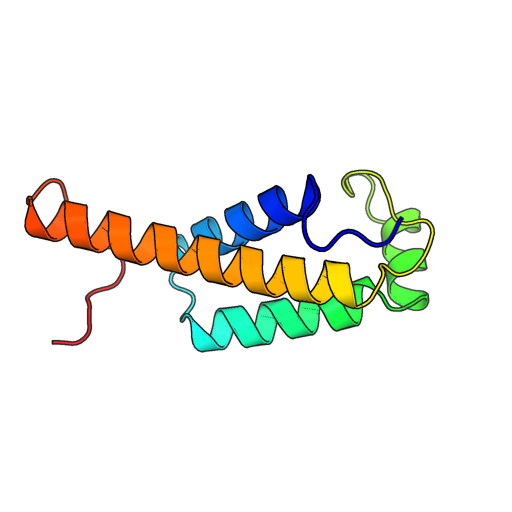 A C 1
ATOM 814 O O . GLN A 1 97 ? -6.652 -0.967 21.795 1.00 91.00 97 GLN A O 1
ATOM 819 N N . PRO A 1 98 ? -8.645 0.047 21.395 1.00 90.31 98 PRO A N 1
ATOM 820 C CA . PRO A 1 98 ? -8.341 0.423 20.015 1.00 90.31 98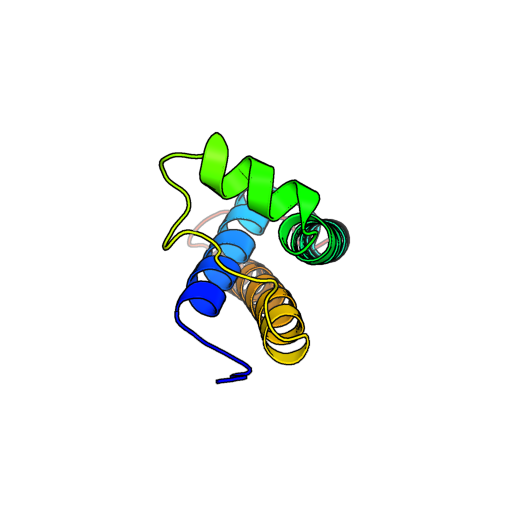 PRO A CA 1
ATOM 821 C C . PRO A 1 98 ? -7.063 1.253 19.906 1.00 90.31 98 PRO A C 1
ATOM 823 O O . PRO A 1 98 ? -6.798 2.118 20.745 1.00 90.31 98 PRO A O 1
ATOM 826 N N . HIS A 1 99 ? -6.290 1.001 18.855 1.00 88.81 99 HIS A N 1
ATOM 827 C CA . HIS A 1 99 ? -5.062 1.716 18.542 1.00 88.81 99 HIS A CA 1
ATOM 828 C C . HIS A 1 99 ? -5.334 3.164 18.128 1.00 88.81 99 HIS A C 1
ATOM 830 O O . HIS A 1 99 ? -4.781 4.092 18.721 1.00 88.81 99 HIS A O 1
ATOM 836 N N . ILE A 1 100 ? -6.199 3.356 17.129 1.00 86.06 100 ILE A N 1
ATOM 837 C CA . ILE A 1 100 ? -6.702 4.674 16.746 1.00 86.06 100 ILE A CA 1
ATOM 838 C C . ILE A 1 100 ? -8.120 4.766 17.280 1.00 86.06 100 ILE A C 1
ATOM 840 O O . ILE A 1 100 ? -9.012 4.040 16.840 1.00 86.06 100 ILE A O 1
ATOM 844 N N . LEU A 1 101 ? -8.328 5.662 18.243 1.00 75.12 101 LEU A N 1
ATOM 845 C CA . LEU A 1 101 ? -9.669 5.970 18.712 1.00 75.12 101 LEU A CA 1
ATOM 846 C C . LEU A 1 101 ? -10.448 6.530 17.523 1.00 75.12 101 LEU A C 1
ATOM 848 O O . LEU A 1 101 ? -10.043 7.530 16.927 1.00 75.12 101 LEU A O 1
ATOM 852 N N . ALA A 1 102 ? -11.546 5.870 17.156 1.00 62.84 102 ALA A N 1
ATOM 853 C CA . ALA A 1 102 ? -12.526 6.499 16.291 1.00 62.84 102 ALA A CA 1
ATOM 854 C C . ALA A 1 102 ? -12.906 7.815 16.974 1.00 62.84 102 ALA A C 1
ATOM 856 O O . ALA A 1 102 ? -13.304 7.790 18.138 1.00 62.84 102 ALA A O 1
ATOM 857 N N . ASN A 1 103 ? -12.676 8.945 16.296 1.00 55.69 103 ASN A N 1
ATOM 858 C CA . ASN A 1 103 ? -13.103 10.244 16.805 1.00 55.69 103 ASN A CA 1
ATOM 859 C C . ASN A 1 103 ? -14.568 10.105 17.249 1.00 55.69 103 ASN A C 1
ATOM 861 O O . ASN A 1 103 ? -15.383 9.630 16.454 1.00 55.69 103 ASN A O 1
ATOM 865 N N . GLU A 1 104 ? -14.835 10.420 18.520 1.00 41.81 104 GLU A N 1
ATOM 866 C CA . GLU A 1 104 ? -16.157 10.315 19.156 1.00 41.81 104 GLU A CA 1
ATOM 867 C C . GLU A 1 104 ? -17.254 11.045 18.369 1.00 41.81 104 GLU A C 1
ATOM 869 O O . GLU A 1 104 ? -16.984 12.154 17.846 1.00 41.81 104 GLU A O 1
#

Radius of gyration: 15.89 Å; chains: 1; bounding box: 38×22×43 Å

Sequence (104 aa):
MSVFLDQYSYLHFSTGVVAYFWGI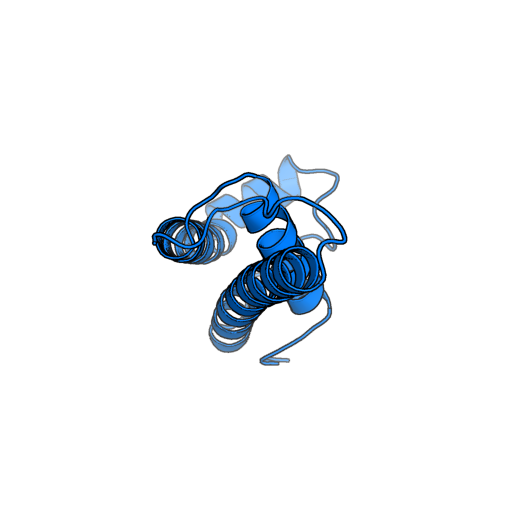DFYIWIIIHILYELFENLYASIHIINRYITYWPGGKSCPDPIINRVGDVVSGALGWLSAYYLDNLGGYYRWYQPHILANE

Organism: NCBI:txid1070528

pLDDT: mean 92.86, std 9.19, range [41.81, 98.75]

Foldseek 3Di:
DADLDDPVLLVLLQVLLVCLLVVNDLVNQLVVLLVCLVQCQDPVNLCCCQPPPPVDPPRDPHGHDPSNSVSSSVSSSNSNVVNQVVLVVCCVVVVDPRSDPPDD